Protein AF-A0A075FY38-F1 (afdb_monomer_lite)

Organism: NCBI:txid1455919

Radius of gyration: 12.08 Å; chains: 1; bounding box: 24×16×31 Å

Sequence (46 aa):
MPLLHFNDTSVTLGKLCGLQFRVSAISLNSLSATNVQAIIKEYETK

pLDDT: mean 86.71, std 7.94, range [53.75, 95.5]

Foldseek 3Di:
DDDDDDPDFQCVVCVVVVHRDGHDDDDDPPDDPVNVVVVVVVVVVD

Structure (mmCI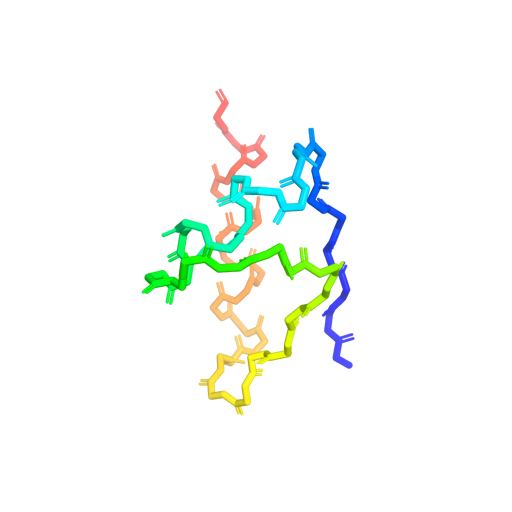F, N/CA/C/O backbone):
data_AF-A0A075FY38-F1
#
_entry.id   AF-A0A075FY38-F1
#
loop_
_atom_site.group_PDB
_atom_site.id
_atom_site.type_symbol
_atom_site.label_atom_id
_atom_site.label_alt_id
_atom_site.label_comp_id
_atom_site.label_asym_id
_atom_site.label_entity_id
_atom_site.label_seq_id
_atom_site.pdbx_PDB_ins_code
_atom_site.Cartn_x
_atom_site.Cartn_y
_atom_site.Cartn_z
_atom_site.occupancy
_atom_site.B_iso_or_equiv
_atom_site.auth_seq_id
_atom_site.auth_comp_id
_atom_site.auth_asym_id
_atom_site.auth_atom_id
_atom_site.pdbx_PDB_model_num
ATOM 1 N N . MET A 1 1 ? -15.020 6.528 -0.669 1.00 67.38 1 MET A N 1
ATOM 2 C CA . MET A 1 1 ? -13.838 5.651 -0.528 1.00 67.38 1 MET A CA 1
ATOM 3 C C . MET A 1 1 ? -12.810 6.369 0.331 1.00 67.38 1 MET A C 1
ATOM 5 O O . MET A 1 1 ? -12.672 7.573 0.143 1.00 67.38 1 MET A O 1
ATOM 9 N N . PRO A 1 2 ? -12.160 5.695 1.290 1.00 76.38 2 PRO A N 1
ATOM 10 C CA . PRO A 1 2 ? -11.137 6.312 2.132 1.00 76.38 2 PRO A CA 1
ATOM 11 C C . PRO A 1 2 ? -9.889 6.660 1.307 1.00 76.38 2 PRO A C 1
ATOM 13 O O . PRO A 1 2 ? -9.473 5.871 0.461 1.00 76.38 2 PRO A O 1
ATOM 16 N N . LEU A 1 3 ? -9.316 7.840 1.553 1.00 82.00 3 LEU A N 1
ATOM 17 C CA . LEU A 1 3 ? -8.066 8.301 0.948 1.00 82.00 3 LEU A CA 1
ATOM 18 C C . LEU A 1 3 ? -6.977 8.307 2.020 1.00 82.00 3 LEU A C 1
ATOM 20 O O . LEU A 1 3 ? -7.188 8.841 3.107 1.00 82.00 3 LEU A O 1
ATOM 24 N N . LEU A 1 4 ? -5.820 7.733 1.699 1.00 83.50 4 LEU A N 1
ATOM 25 C CA . LEU A 1 4 ? -4.662 7.689 2.585 1.00 83.50 4 LEU A CA 1
ATOM 26 C C . LEU A 1 4 ? -3.466 8.329 1.889 1.00 83.50 4 LEU A C 1
ATOM 28 O O . LEU A 1 4 ? -3.198 8.048 0.720 1.00 83.50 4 LEU A O 1
ATOM 32 N N . HIS A 1 5 ? -2.748 9.178 2.620 1.00 86.56 5 HIS A N 1
ATOM 33 C CA . HIS A 1 5 ? -1.496 9.755 2.150 1.00 86.56 5 HIS A CA 1
ATOM 34 C C . HIS A 1 5 ? -0.347 8.812 2.480 1.00 86.56 5 HIS A C 1
ATOM 36 O O . HIS A 1 5 ? -0.134 8.443 3.634 1.00 86.56 5 HIS A O 1
ATOM 42 N N . PHE A 1 6 ? 0.399 8.433 1.451 1.00 88.69 6 PHE A N 1
ATOM 43 C CA . PHE A 1 6 ? 1.620 7.664 1.604 1.00 88.69 6 PHE A CA 1
ATOM 44 C C . PHE A 1 6 ? 2.803 8.631 1.726 1.00 88.69 6 PHE A C 1
ATOM 46 O O . PHE A 1 6 ? 3.172 9.282 0.752 1.00 88.69 6 PHE A O 1
ATOM 53 N N . ASN A 1 7 ? 3.374 8.747 2.927 1.00 89.06 7 ASN A N 1
ATOM 54 C CA . ASN A 1 7 ? 4.439 9.707 3.258 1.00 89.06 7 ASN A CA 1
ATOM 55 C C . ASN A 1 7 ? 5.855 9.186 2.933 1.00 89.06 7 ASN A C 1
ATOM 57 O O . ASN A 1 7 ? 6.800 9.431 3.676 1.00 89.06 7 ASN A O 1
ATOM 61 N N . ASP A 1 8 ? 6.001 8.448 1.837 1.00 91.75 8 ASP A N 1
ATOM 62 C CA . ASP A 1 8 ? 7.284 7.936 1.343 1.00 91.75 8 ASP A CA 1
ATOM 63 C C . ASP A 1 8 ? 7.344 8.165 -0.182 1.00 91.75 8 ASP A C 1
ATOM 65 O O . ASP A 1 8 ? 6.499 8.835 -0.778 1.00 91.75 8 ASP A O 1
ATOM 69 N N . THR A 1 9 ? 8.367 7.649 -0.849 1.00 94.44 9 THR A N 1
ATOM 70 C CA . THR A 1 9 ? 8.597 7.874 -2.270 1.00 94.44 9 THR A CA 1
ATOM 71 C C . THR A 1 9 ? 7.722 6.983 -3.148 1.00 94.44 9 THR A C 1
ATOM 73 O O . THR A 1 9 ? 7.418 5.829 -2.839 1.00 94.44 9 THR A O 1
ATOM 76 N N . SER A 1 10 ? 7.417 7.475 -4.346 1.00 94.50 10 SER A N 1
ATOM 77 C CA . SER A 1 10 ? 6.725 6.710 -5.389 1.00 94.50 10 SER A CA 1
ATOM 78 C C . SER A 1 10 ? 7.513 5.483 -5.882 1.00 94.50 10 SER A C 1
ATOM 80 O O . SER A 1 10 ? 6.938 4.578 -6.485 1.00 94.50 10 SER A O 1
ATOM 82 N N . VAL A 1 11 ? 8.822 5.408 -5.602 1.00 95.44 11 VAL A N 1
ATOM 83 C CA . VAL A 1 11 ? 9.631 4.194 -5.819 1.00 95.44 11 VAL A CA 1
ATOM 84 C C . VAL A 1 11 ? 9.297 3.138 -4.766 1.00 95.44 11 VAL A C 1
ATOM 86 O O . VAL A 1 11 ? 9.067 1.984 -5.120 1.00 95.44 11 VAL A O 1
ATOM 89 N N . THR A 1 12 ? 9.255 3.522 -3.486 1.00 95.50 12 THR A N 1
ATOM 90 C CA . THR A 1 12 ? 8.880 2.629 -2.378 1.00 95.50 12 THR A CA 1
ATOM 91 C C . THR A 1 12 ? 7.473 2.079 -2.585 1.00 95.50 12 THR A C 1
ATOM 93 O O . THR A 1 12 ? 7.270 0.874 -2.466 1.00 95.50 12 THR A O 1
ATOM 96 N N . LEU A 1 13 ? 6.528 2.934 -2.994 1.00 94.25 13 LEU A N 1
ATOM 97 C CA . LEU A 1 13 ? 5.157 2.514 -3.280 1.00 94.25 13 LEU A CA 1
ATOM 98 C C . LEU A 1 13 ? 5.098 1.459 -4.394 1.00 94.25 13 LEU A C 1
ATOM 100 O O . LEU A 1 13 ? 4.442 0.434 -4.236 1.00 94.25 13 LEU A O 1
ATOM 104 N N . GLY A 1 14 ? 5.844 1.665 -5.485 1.00 94.75 14 GLY A N 1
ATOM 105 C CA . GLY A 1 14 ? 5.954 0.684 -6.568 1.00 94.75 14 GLY A CA 1
ATOM 106 C C . GLY A 1 14 ? 6.500 -0.664 -6.093 1.00 94.75 14 GLY A C 1
ATOM 107 O O . GLY A 1 14 ? 5.916 -1.703 -6.397 1.00 94.75 14 GLY A O 1
ATOM 108 N N . LYS A 1 15 ? 7.551 -0.652 -5.262 1.00 95.19 15 LYS A N 1
ATOM 109 C CA . LYS A 1 15 ? 8.125 -1.875 -4.678 1.00 95.19 15 LYS A CA 1
ATOM 110 C C . LYS A 1 15 ? 7.138 -2.623 -3.779 1.00 95.19 15 LYS A C 1
ATOM 112 O O . LYS A 1 15 ? 7.075 -3.845 -3.868 1.00 95.19 15 LYS A O 1
ATOM 117 N N . LEU A 1 16 ? 6.356 -1.920 -2.953 1.00 92.50 16 LEU A N 1
ATOM 118 C CA . LEU A 1 16 ? 5.321 -2.531 -2.102 1.00 92.50 16 LEU A CA 1
ATOM 119 C C . LEU A 1 16 ? 4.234 -3.232 -2.926 1.00 92.50 16 LEU A C 1
ATOM 121 O O . LEU A 1 16 ? 3.700 -4.253 -2.504 1.00 92.50 16 LEU A O 1
ATOM 125 N N . CYS A 1 17 ? 3.941 -2.717 -4.120 1.00 90.69 17 CYS A N 1
ATOM 126 C CA . CYS A 1 17 ? 3.031 -3.353 -5.068 1.00 90.69 17 CYS A CA 1
ATOM 127 C C . CYS A 1 17 ? 3.678 -4.491 -5.883 1.00 90.69 17 CYS A C 1
ATOM 129 O O . CYS A 1 17 ? 3.014 -5.060 -6.745 1.00 90.69 17 CYS A O 1
ATOM 131 N N . GLY A 1 18 ? 4.961 -4.809 -5.664 1.00 94.19 18 GLY A N 1
ATOM 132 C CA . GLY A 1 18 ? 5.705 -5.793 -6.459 1.00 94.19 18 GLY A CA 1
ATOM 133 C C . GLY A 1 18 ? 6.051 -5.314 -7.873 1.00 94.19 18 GLY A C 1
ATOM 134 O O . GLY A 1 18 ? 6.324 -6.125 -8.756 1.00 94.19 18 GLY A O 1
ATOM 135 N N . LEU A 1 19 ? 6.022 -4.002 -8.110 1.00 94.56 19 LEU A N 1
ATOM 136 C CA . LEU A 1 19 ? 6.262 -3.388 -9.412 1.00 94.56 19 LEU A CA 1
ATOM 137 C C . LEU A 1 19 ? 7.687 -2.834 -9.496 1.00 94.56 19 LEU A C 1
ATOM 139 O O . LEU A 1 19 ? 8.249 -2.331 -8.524 1.00 94.56 19 LEU A O 1
ATOM 143 N N . GLN A 1 20 ? 8.264 -2.882 -10.698 1.00 90.94 20 GLN A N 1
ATOM 144 C CA . GLN A 1 20 ? 9.614 -2.361 -10.962 1.00 90.94 20 GLN A CA 1
ATOM 145 C C . GLN A 1 20 ? 9.631 -0.879 -11.375 1.00 90.94 20 GLN A C 1
ATOM 147 O O . GLN A 1 20 ? 10.693 -0.317 -11.630 1.00 90.94 20 GLN A O 1
ATOM 152 N N . PHE A 1 21 ? 8.465 -0.235 -11.451 1.00 93.50 21 PHE A N 1
ATOM 153 C CA . PHE A 1 21 ? 8.312 1.164 -11.848 1.00 93.50 21 PHE A CA 1
ATOM 154 C C . PHE A 1 21 ? 7.698 2.009 -10.728 1.00 93.50 21 PHE A C 1
ATOM 156 O O . PHE A 1 21 ? 7.147 1.494 -9.756 1.00 93.50 21 PHE A O 1
ATOM 163 N N . ARG A 1 22 ? 7.816 3.335 -10.862 1.00 95.06 22 ARG A N 1
ATOM 164 C CA . ARG A 1 22 ? 7.285 4.298 -9.890 1.00 95.06 22 ARG A CA 1
ATOM 165 C C . ARG A 1 22 ? 5.762 4.330 -9.944 1.00 95.06 22 ARG A C 1
ATOM 167 O O . ARG A 1 22 ? 5.191 4.452 -11.023 1.00 95.06 22 ARG A O 1
ATOM 174 N N . VAL A 1 23 ? 5.130 4.306 -8.777 1.00 93.94 23 VAL A N 1
ATOM 175 C CA . VAL A 1 23 ? 3.675 4.393 -8.623 1.00 93.94 23 VAL A CA 1
ATOM 176 C C . VAL A 1 23 ? 3.344 5.647 -7.826 1.00 93.94 23 VAL A C 1
ATOM 178 O O . VAL A 1 23 ? 3.926 5.879 -6.770 1.00 93.94 23 VAL A O 1
ATOM 181 N N . SER A 1 24 ? 2.442 6.480 -8.345 1.00 92.19 24 SER A N 1
ATOM 182 C CA . SER A 1 24 ? 2.023 7.737 -7.707 1.00 92.19 24 SER A CA 1
ATOM 183 C C . SER A 1 24 ? 0.750 7.600 -6.874 1.00 92.19 24 SER A C 1
ATOM 185 O O . SER A 1 24 ? 0.576 8.337 -5.910 1.00 92.19 24 SER A O 1
ATOM 187 N N . ALA A 1 25 ? -0.131 6.668 -7.232 1.00 92.19 25 ALA A N 1
ATOM 188 C CA . ALA A 1 25 ? -1.373 6.388 -6.527 1.00 92.19 25 ALA A CA 1
ATOM 189 C C . ALA A 1 25 ? -1.810 4.943 -6.791 1.00 92.19 25 ALA A C 1
ATOM 191 O O . ALA A 1 25 ? -1.498 4.374 -7.837 1.00 92.19 25 ALA A O 1
ATOM 192 N N . ILE A 1 26 ? -2.557 4.366 -5.852 1.00 88.88 26 ILE A N 1
ATOM 193 C CA . ILE A 1 26 ? -3.126 3.023 -5.968 1.00 88.88 26 ILE A CA 1
ATOM 194 C C . ILE A 1 26 ? -4.558 3.045 -5.449 1.00 88.88 26 ILE A C 1
ATOM 196 O O . ILE A 1 26 ? -4.842 3.676 -4.431 1.00 88.88 26 ILE A O 1
ATOM 200 N N . SER A 1 27 ? -5.451 2.335 -6.132 1.00 88.38 27 SER A N 1
ATOM 201 C CA . SER A 1 27 ? -6.811 2.083 -5.665 1.00 88.38 27 SER A CA 1
ATOM 202 C C . SER A 1 27 ? -6.957 0.616 -5.269 1.00 88.38 27 SER A C 1
ATOM 204 O O . SER A 1 27 ? -6.520 -0.291 -5.976 1.00 88.38 27 SER A O 1
ATOM 206 N N . LEU A 1 28 ? -7.572 0.373 -4.113 1.00 84.75 28 LEU A N 1
ATOM 207 C CA . LEU A 1 28 ? -7.867 -0.973 -3.631 1.00 84.75 28 LEU A CA 1
ATOM 208 C C . LEU A 1 28 ? -9.355 -1.249 -3.841 1.00 84.75 28 LEU A C 1
ATOM 210 O O . LEU A 1 28 ? -10.200 -0.629 -3.200 1.00 84.75 28 LEU A O 1
ATOM 214 N N . ASN A 1 29 ? -9.673 -2.178 -4.742 1.00 81.06 29 ASN A N 1
ATOM 215 C CA . ASN A 1 29 ? -11.058 -2.447 -5.143 1.00 81.06 29 ASN A CA 1
ATOM 216 C C . ASN A 1 29 ? -11.799 -3.416 -4.199 1.00 81.06 29 ASN A C 1
ATOM 218 O O . ASN A 1 29 ? -13.023 -3.439 -4.191 1.00 81.06 29 ASN A O 1
ATOM 222 N N . SER A 1 30 ? -11.067 -4.222 -3.418 1.00 79.12 30 SER A N 1
ATOM 223 C CA . SER A 1 30 ? -11.623 -5.320 -2.602 1.00 79.12 30 SER A CA 1
ATOM 224 C C . SER A 1 30 ? -11.485 -5.116 -1.088 1.00 79.12 30 SER A C 1
ATOM 226 O O . SER A 1 30 ? -11.851 -6.003 -0.317 1.00 79.12 30 SER A O 1
ATOM 228 N N . LEU A 1 31 ? -10.934 -3.988 -0.634 1.00 79.81 31 LEU A N 1
ATOM 229 C CA . LEU A 1 31 ? -10.740 -3.758 0.796 1.00 79.81 31 LEU A CA 1
ATOM 230 C C . LEU A 1 31 ? -12.000 -3.131 1.403 1.00 79.81 31 LEU A C 1
ATOM 232 O O . LEU A 1 31 ? -12.403 -2.034 1.016 1.00 79.81 31 LEU A O 1
ATOM 236 N N . SER A 1 32 ? -12.632 -3.831 2.350 1.00 80.94 32 SER A N 1
ATOM 237 C C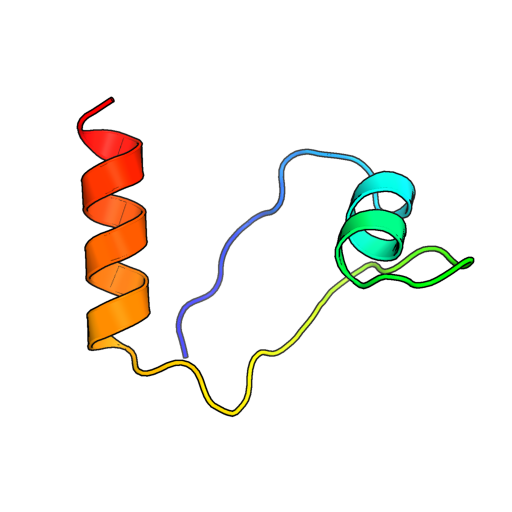A . SER A 1 32 ? -13.838 -3.323 3.009 1.00 80.94 32 SER A CA 1
ATOM 238 C C . SER A 1 32 ? -13.513 -2.103 3.879 1.00 80.94 32 SER A C 1
ATOM 240 O O . SER A 1 32 ? -12.450 -2.031 4.502 1.00 80.94 32 SER A O 1
ATOM 242 N N . ALA A 1 33 ? -14.440 -1.144 3.964 1.00 78.06 33 ALA A N 1
ATOM 243 C CA . ALA A 1 33 ? -14.248 0.067 4.765 1.00 78.06 33 ALA A CA 1
ATOM 244 C C . ALA A 1 33 ? -13.981 -0.242 6.252 1.00 78.06 33 ALA A C 1
ATOM 246 O O . ALA A 1 33 ? -13.195 0.454 6.892 1.00 78.06 33 ALA A O 1
ATOM 247 N N . THR A 1 34 ? -14.579 -1.314 6.780 1.00 81.31 34 THR A N 1
ATOM 248 C CA . THR A 1 34 ? -14.364 -1.791 8.152 1.00 81.31 34 THR A CA 1
ATOM 249 C C . THR A 1 34 ? -12.924 -2.245 8.375 1.00 81.31 34 THR A C 1
ATOM 251 O O . THR A 1 34 ? -12.321 -1.879 9.381 1.00 81.31 34 THR A O 1
ATOM 254 N N . ASN A 1 35 ? -12.338 -2.987 7.427 1.00 84.19 35 ASN A N 1
ATOM 255 C CA . ASN A 1 35 ? -10.939 -3.404 7.537 1.00 84.19 35 ASN A CA 1
ATOM 256 C C . ASN A 1 35 ? -9.987 -2.206 7.451 1.00 84.19 35 ASN A C 1
ATOM 258 O O . ASN A 1 35 ? -9.039 -2.142 8.227 1.00 84.19 35 ASN A O 1
ATOM 262 N N . VAL A 1 36 ? -10.264 -1.231 6.574 1.00 85.50 36 VAL A N 1
ATOM 263 C CA . VAL A 1 36 ? -9.463 0.006 6.495 1.00 85.50 36 VAL A 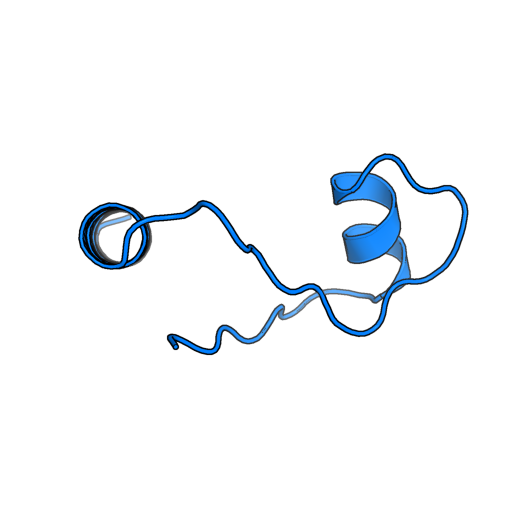CA 1
ATOM 264 C C . VAL A 1 36 ? -9.457 0.743 7.835 1.00 85.50 36 VAL A C 1
ATOM 266 O O . VAL A 1 36 ? -8.394 1.096 8.334 1.00 85.50 36 VAL A O 1
ATOM 269 N N . GLN A 1 37 ? -10.629 0.955 8.440 1.00 83.31 37 GLN A N 1
ATOM 270 C CA . GLN A 1 37 ? -10.736 1.663 9.720 1.00 83.31 37 GLN A CA 1
ATOM 271 C C . GLN A 1 37 ? -10.039 0.925 10.868 1.00 83.31 37 GLN A C 1
ATOM 273 O O . GLN A 1 37 ? -9.431 1.572 11.718 1.00 83.31 37 GLN A O 1
ATOM 278 N N . ALA A 1 38 ? -10.112 -0.409 10.891 1.00 86.44 38 ALA A N 1
ATOM 279 C CA . ALA A 1 38 ? -9.419 -1.216 11.892 1.00 86.44 38 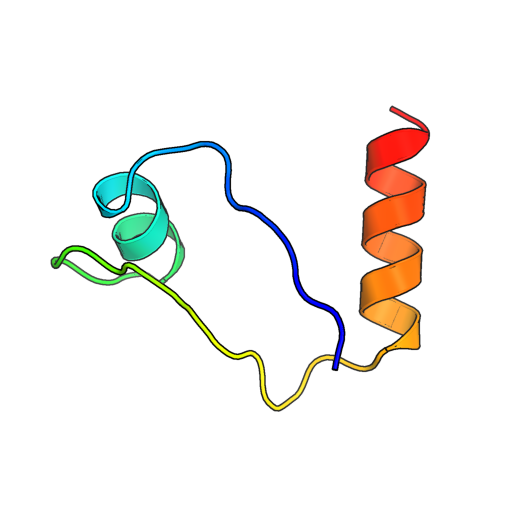ALA A CA 1
ATOM 280 C C . ALA A 1 38 ? -7.894 -1.051 11.791 1.00 86.44 38 ALA A C 1
ATOM 282 O O . ALA A 1 38 ? -7.251 -0.769 12.797 1.00 86.44 38 ALA A O 1
ATOM 283 N N . ILE A 1 39 ? -7.336 -1.124 10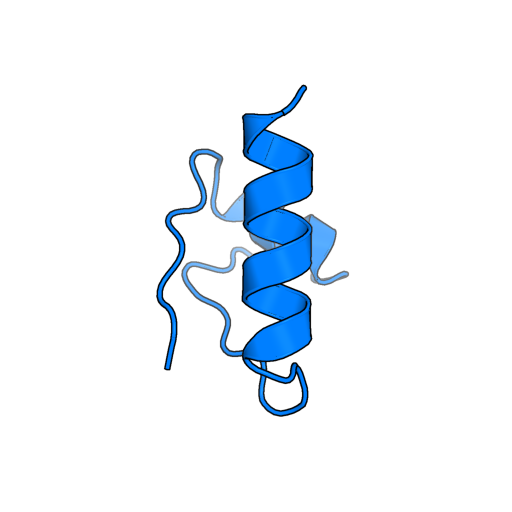.577 1.00 86.38 39 ILE A N 1
ATOM 284 C CA . ILE A 1 39 ? -5.894 -0.951 10.331 1.00 86.38 39 ILE A CA 1
ATOM 285 C C . ILE A 1 39 ? -5.424 0.452 10.739 1.00 86.38 39 ILE A C 1
ATOM 287 O O . ILE A 1 39 ? -4.371 0.592 11.355 1.00 86.38 39 ILE A O 1
ATOM 291 N N . ILE A 1 40 ? -6.200 1.496 10.423 1.00 85.06 40 ILE A N 1
ATOM 292 C CA . ILE A 1 40 ? -5.866 2.875 10.817 1.00 85.06 40 ILE A CA 1
ATOM 293 C C . ILE A 1 40 ? -5.844 3.005 12.344 1.00 85.06 40 ILE A C 1
ATOM 295 O O . ILE A 1 40 ? -4.878 3.530 12.888 1.00 85.06 40 ILE A O 1
ATOM 299 N N . LYS A 1 41 ? -6.857 2.471 13.043 1.00 86.44 41 LYS A N 1
ATOM 300 C CA . LYS A 1 41 ? -6.891 2.480 14.514 1.00 86.44 41 LYS A CA 1
ATOM 301 C C . LYS A 1 41 ? -5.715 1.730 15.132 1.00 86.44 41 LYS A C 1
ATOM 303 O O . LYS A 1 41 ? -5.140 2.214 16.101 1.00 86.44 41 LYS A O 1
ATOM 308 N N . GLU A 1 42 ? -5.358 0.563 14.596 1.00 88.31 42 GLU A N 1
ATOM 309 C CA . GLU A 1 42 ? -4.186 -0.186 15.065 1.00 88.31 42 GLU A CA 1
ATOM 310 C C . GLU A 1 42 ? -2.888 0.601 14.864 1.00 88.31 42 GLU A C 1
ATOM 312 O O . GLU A 1 42 ? -2.034 0.597 15.747 1.00 88.31 42 GLU A O 1
ATOM 3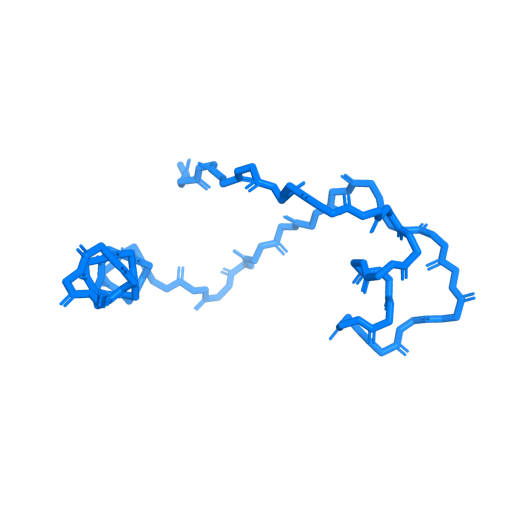17 N N . TYR A 1 43 ? -2.751 1.315 13.744 1.00 85.38 43 TYR A N 1
ATOM 318 C CA . TYR A 1 43 ? -1.600 2.179 13.491 1.00 85.38 43 TYR A CA 1
ATOM 319 C C . TYR A 1 43 ? -1.531 3.372 14.457 1.00 85.38 43 TYR A C 1
ATOM 321 O O . TYR A 1 43 ? -0.452 3.691 14.943 1.00 85.38 43 TYR A O 1
ATOM 329 N N . GLU A 1 44 ? -2.662 4.015 14.758 1.00 83.69 44 GLU A N 1
ATOM 330 C CA . GLU A 1 44 ? -2.736 5.153 15.692 1.00 83.69 44 GLU A CA 1
ATOM 331 C C . GLU A 1 44 ? -2.543 4.752 17.163 1.00 83.69 44 GLU A C 1
ATOM 333 O O . GLU A 1 44 ? -2.182 5.590 17.984 1.00 83.69 44 GLU A O 1
ATOM 338 N N . THR A 1 45 ? -2.790 3.483 17.506 1.00 78.62 45 THR A N 1
ATOM 339 C CA . THR A 1 45 ? -2.631 2.950 18.874 1.00 78.62 45 THR A CA 1
ATOM 340 C C . THR A 1 45 ? -1.204 2.437 19.141 1.00 78.62 45 THR A C 1
ATOM 342 O O . THR A 1 45 ? -0.922 1.925 20.224 1.00 78.62 45 THR A O 1
ATOM 345 N N . LYS A 1 46 ? -0.300 2.556 18.163 1.00 53.75 46 LYS A N 1
ATOM 346 C CA . LYS A 1 46 ? 1.110 2.164 18.261 1.00 53.75 46 LYS A CA 1
ATOM 347 C C . LYS A 1 46 ? 1.990 3.333 18.702 1.00 53.75 46 LYS A C 1
ATOM 349 O O . LYS A 1 46 ? 2.915 3.076 19.504 1.00 53.75 46 LYS A O 1
#

Secondary structure (DSSP, 8-state):
-------S-HHHHHHHTT-SS--S----SS--HHHHHHHHHHHHT-